Protein AF-A0A7V8XF87-F1 (afdb_monomer)

Foldseek 3Di:
DVLVVVLVVLVVVLVVCVVVVHDPVVNLVSLVVSLVSLVVVCVVPVPPNSVVVSVVSVVVSVVVVVVD

Nearest PDB structures (foldseek):
  7dgu-assembly1_A  TM=6.764E-01  e=1.457E+00  Escherichia coli 'BL21-Gold(DE3)pLysS AG'
  2v6y-assembly2_B  TM=5.968E-01  e=5.530E+00  Saccharolobus solfataricus
  7t8n-assembly1_BBB-2  TM=4.019E-01  e=5.893E+00  Escherichia coli K-12

Radius of gyration: 12.99 Å; Cα contacts (8 Å, |Δi|>4): 29; chains: 1; bounding box: 23×30×33 Å

Sequence (68 aa):
MEEARSVLERLERIESLRRANAGPVELLGELRALLHEAEAWATVEGGEAGDAAVGRLRHALERDMIQA

Solvent-accessible surface area (backbone atoms only — not comparable to full-atom values): 3869 Å² total; per-residue (Å²): 115,72,61,67,50,54,53,51,56,48,51,53,50,47,51,50,38,59,73,66,67,51,54,72,68,59,52,51,50,53,52,51,52,53,47,54,52,53,41,59,45,17,76,76,74,34,56,74,68,29,50,53,52,45,55,54,51,53,54,52,57,55,52,52,67,76,75,110

Structure (mmCIF, N/CA/C/O backbone):
data_AF-A0A7V8XF87-F1
#
_entry.id   AF-A0A7V8XF87-F1
#
loop_
_atom_site.group_PDB
_atom_site.id
_atom_site.type_symbol
_atom_site.label_atom_id
_atom_site.label_alt_id
_atom_site.label_comp_id
_atom_site.label_asym_id
_atom_site.label_entity_id
_atom_site.label_seq_id
_atom_site.pdbx_PDB_ins_code
_atom_site.Cartn_x
_atom_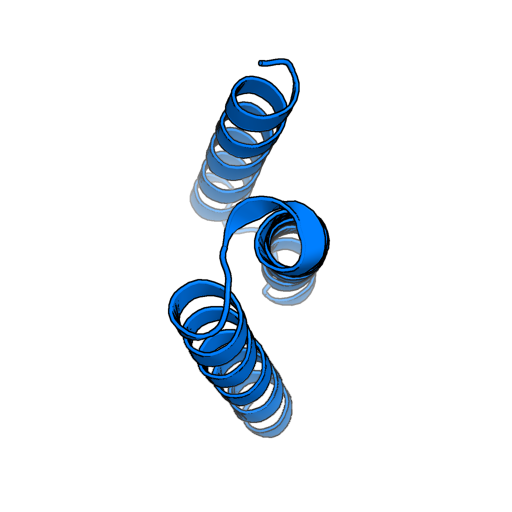site.Cartn_y
_atom_site.Cartn_z
_atom_site.occupancy
_atom_site.B_iso_or_equiv
_atom_site.auth_seq_id
_atom_site.auth_comp_id
_atom_site.auth_asym_id
_atom_site.auth_atom_id
_atom_site.pdbx_PDB_model_num
ATOM 1 N N . MET A 1 1 ? 7.622 16.341 -8.516 1.00 62.31 1 MET A N 1
ATOM 2 C CA . MET A 1 1 ? 6.881 15.087 -8.706 1.00 62.31 1 MET A CA 1
ATOM 3 C C . MET A 1 1 ? 5.712 15.128 -7.747 1.00 62.31 1 MET A C 1
ATOM 5 O O . MET A 1 1 ? 5.926 15.280 -6.548 1.00 62.31 1 MET A O 1
ATOM 9 N N . GLU A 1 2 ? 4.510 15.185 -8.299 1.00 77.06 2 GLU A N 1
ATOM 10 C CA . GLU A 1 2 ? 3.227 15.241 -7.582 1.00 77.06 2 GLU A CA 1
ATOM 11 C C . GLU A 1 2 ? 2.947 13.907 -6.871 1.00 77.06 2 GLU A C 1
ATOM 13 O O . GLU A 1 2 ? 2.428 13.857 -5.760 1.00 77.06 2 GLU A O 1
ATOM 18 N N . GLU A 1 3 ? 3.481 12.850 -7.465 1.00 72.12 3 GLU A N 1
ATOM 19 C CA . GLU A 1 3 ? 3.571 11.473 -7.027 1.00 72.12 3 GLU A CA 1
ATOM 20 C C . GLU A 1 3 ? 4.179 11.365 -5.623 1.00 72.12 3 GLU A C 1
ATOM 22 O O . GLU A 1 3 ? 3.504 11.025 -4.652 1.00 72.12 3 GLU A O 1
ATOM 27 N N . ALA A 1 4 ? 5.443 11.765 -5.469 1.00 76.50 4 ALA A N 1
ATOM 28 C CA . ALA A 1 4 ? 6.138 11.698 -4.184 1.00 76.50 4 ALA A CA 1
ATOM 29 C C . ALA A 1 4 ? 5.396 12.452 -3.062 1.00 76.50 4 ALA A C 1
ATOM 31 O O . ALA A 1 4 ? 5.434 12.026 -1.909 1.00 76.50 4 ALA A O 1
ATOM 32 N N . ARG A 1 5 ? 4.692 13.546 -3.388 1.00 80.50 5 ARG A N 1
ATOM 33 C CA . ARG A 1 5 ? 3.864 14.280 -2.422 1.00 80.50 5 ARG A CA 1
ATOM 34 C C . ARG A 1 5 ? 2.627 13.477 -2.016 1.00 80.50 5 ARG A C 1
ATOM 36 O O . ARG A 1 5 ? 2.369 13.364 -0.823 1.00 80.50 5 ARG A O 1
ATOM 43 N N . SER A 1 6 ? 1.921 12.886 -2.976 1.00 83.06 6 SER A N 1
ATOM 44 C CA . SER A 1 6 ? 0.734 12.064 -2.718 1.00 83.06 6 SER A CA 1
ATOM 45 C C . SER A 1 6 ? 1.038 10.865 -1.808 1.00 83.06 6 SER A C 1
ATOM 47 O O . SER A 1 6 ? 0.292 10.594 -0.866 1.00 83.06 6 SER A O 1
ATOM 49 N N . VAL A 1 7 ? 2.187 10.208 -2.007 1.00 83.69 7 VAL A N 1
ATOM 50 C CA . VAL A 1 7 ? 2.645 9.123 -1.120 1.00 83.69 7 VAL A CA 1
ATOM 51 C C . VAL A 1 7 ? 2.888 9.620 0.302 1.00 83.69 7 VAL A C 1
ATOM 53 O O . VAL A 1 7 ? 2.442 8.981 1.254 1.00 83.69 7 VAL A O 1
ATOM 56 N N . LEU A 1 8 ? 3.567 10.757 0.468 1.00 84.75 8 LEU A N 1
ATOM 57 C CA . LEU A 1 8 ? 3.852 11.314 1.794 1.00 84.75 8 LEU A CA 1
ATOM 58 C C . LEU A 1 8 ? 2.568 11.705 2.540 1.00 84.75 8 LEU A C 1
ATOM 60 O O . LEU A 1 8 ? 2.420 11.350 3.708 1.00 84.75 8 LEU A O 1
ATOM 64 N N . GLU A 1 9 ? 1.618 12.352 1.861 1.00 88.56 9 GLU A N 1
ATOM 65 C CA . GLU A 1 9 ? 0.309 12.708 2.431 1.00 88.56 9 GLU A CA 1
ATOM 66 C C . GLU A 1 9 ? -0.462 11.465 2.904 1.00 88.56 9 GLU A C 1
ATOM 68 O O . GLU A 1 9 ? -1.081 11.460 3.973 1.00 88.56 9 GLU A O 1
ATOM 73 N N . ARG A 1 10 ? -0.398 10.370 2.140 1.00 87.44 10 ARG A N 1
ATOM 74 C CA . ARG A 1 10 ? -1.069 9.119 2.506 1.00 87.44 10 ARG A CA 1
ATOM 75 C C . ARG A 1 10 ? -0.391 8.398 3.664 1.00 87.44 10 ARG A C 1
ATOM 77 O O . ARG A 1 10 ? -1.084 7.873 4.535 1.00 87.44 10 ARG A O 1
ATOM 84 N N . LEU A 1 11 ? 0.940 8.401 3.721 1.00 88.12 11 LEU A N 1
ATOM 85 C CA . LEU A 1 11 ? 1.680 7.866 4.866 1.00 88.12 11 LEU A CA 1
ATOM 86 C C . LEU A 1 11 ? 1.331 8.626 6.153 1.00 88.12 11 LEU A C 1
ATOM 88 O O . LEU A 1 11 ? 1.051 8.002 7.177 1.00 88.12 11 LEU A O 1
ATOM 92 N N . GLU A 1 12 ? 1.245 9.954 6.090 1.00 89.50 12 GLU A N 1
ATOM 93 C CA . GLU A 1 12 ? 0.834 10.788 7.224 1.00 89.50 12 GLU A CA 1
ATOM 94 C C . GLU A 1 12 ? -0.607 10.489 7.679 1.00 89.50 12 GLU A C 1
ATOM 96 O O . GLU A 1 12 ? -0.904 10.429 8.881 1.00 89.50 12 GLU A O 1
ATOM 101 N N . ARG A 1 13 ? -1.508 10.223 6.726 1.00 89.25 13 ARG A N 1
ATOM 102 C CA . ARG A 1 13 ? -2.884 9.795 7.004 1.00 89.25 13 ARG A CA 1
ATOM 103 C C . ARG A 1 13 ? -2.942 8.419 7.673 1.00 89.25 13 ARG A C 1
ATOM 105 O O . ARG A 1 13 ? -3.650 8.270 8.669 1.00 89.25 13 ARG A O 1
ATOM 112 N N . ILE A 1 14 ? -2.170 7.444 7.191 1.00 87.44 14 ILE A N 1
ATOM 113 C CA . ILE A 1 14 ? -2.055 6.106 7.798 1.00 87.44 14 ILE A CA 1
ATOM 114 C C . ILE A 1 14 ? -1.533 6.207 9.234 1.00 87.44 14 ILE A C 1
ATOM 116 O O . ILE A 1 14 ? -2.101 5.603 10.146 1.00 87.44 14 ILE A O 1
ATOM 120 N N . GLU A 1 15 ? -0.483 6.998 9.463 1.00 86.38 15 GLU A N 1
ATOM 121 C CA . GLU A 1 15 ? 0.036 7.226 10.811 1.00 86.38 15 GLU A CA 1
ATOM 122 C C . GLU A 1 15 ? -1.001 7.868 11.732 1.00 86.38 15 GLU A C 1
ATOM 124 O O . GLU A 1 15 ? -1.108 7.499 12.902 1.00 86.38 15 GLU A O 1
ATOM 129 N N . SER A 1 16 ? -1.778 8.818 11.216 1.00 91.56 16 SER A N 1
ATOM 130 C CA . SER A 1 16 ? -2.819 9.495 11.988 1.00 91.56 16 SER A CA 1
ATOM 131 C C . SER A 1 16 ? -3.957 8.546 12.363 1.00 91.56 16 SER A C 1
ATOM 133 O O . SER A 1 16 ? -4.361 8.526 13.525 1.00 91.56 16 SER A O 1
ATOM 135 N N . LEU A 1 17 ? -4.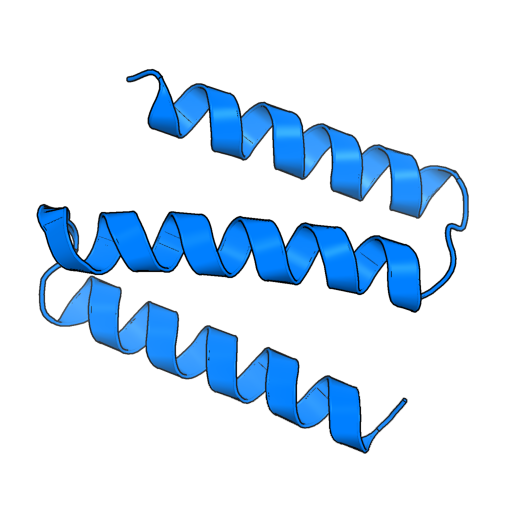400 7.688 11.439 1.00 89.31 17 LEU A N 1
ATOM 136 C CA . LEU A 1 17 ? 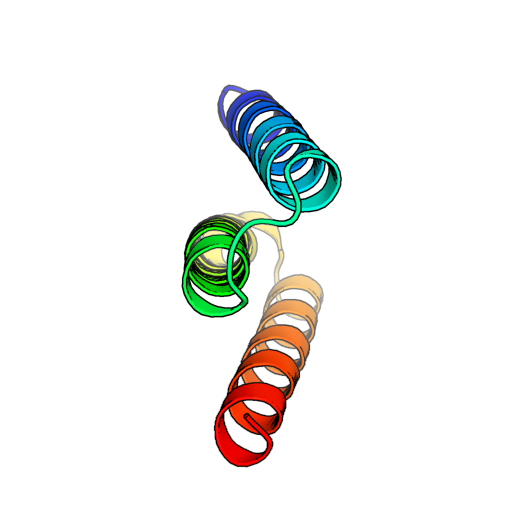-5.363 6.618 11.721 1.00 89.31 17 LEU A CA 1
ATOM 137 C C . LEU A 1 17 ? -4.823 5.635 12.766 1.00 89.31 17 LEU A C 1
ATOM 139 O O . LEU A 1 17 ? -5.523 5.284 13.714 1.00 89.31 17 LEU A O 1
ATOM 143 N N . ARG A 1 18 ? -3.547 5.247 12.656 1.00 83.88 18 ARG A N 1
ATOM 144 C CA . ARG A 1 18 ? -2.894 4.376 13.640 1.00 83.88 18 ARG A CA 1
ATOM 145 C C . ARG A 1 18 ? -2.843 5.012 15.028 1.00 83.88 18 ARG A C 1
ATOM 147 O O . ARG A 1 18 ? -3.147 4.342 16.009 1.00 83.88 18 ARG A O 1
ATOM 154 N N . ARG A 1 19 ? -2.490 6.299 15.121 1.00 91.69 19 ARG A N 1
ATOM 155 C CA . ARG A 1 19 ? -2.499 7.060 16.385 1.00 91.69 19 ARG A CA 1
ATOM 156 C C . ARG A 1 19 ? -3.905 7.196 16.971 1.00 91.69 19 ARG A C 1
ATOM 158 O O . ARG A 1 19 ? -4.048 7.209 18.189 1.00 91.69 19 ARG A O 1
ATOM 165 N N . ALA A 1 20 ? -4.926 7.257 16.123 1.00 91.12 20 ALA A N 1
ATOM 166 C CA . ALA A 1 20 ? -6.325 7.322 16.529 1.00 91.12 20 ALA A CA 1
ATOM 167 C C . ALA A 1 20 ? -6.932 5.958 16.916 1.00 91.12 20 ALA A C 1
ATOM 169 O O . ALA A 1 20 ? -8.119 5.910 17.228 1.00 91.12 20 ALA A O 1
ATOM 170 N N . ASN A 1 21 ? -6.157 4.860 16.909 1.00 87.81 21 ASN A N 1
ATOM 171 C CA . ASN A 1 21 ? -6.678 3.495 17.075 1.00 87.81 21 ASN A CA 1
ATOM 172 C C . ASN A 1 21 ? -7.826 3.180 16.093 1.00 87.81 21 ASN A C 1
ATOM 174 O O . ASN A 1 21 ? -8.794 2.505 16.446 1.00 87.81 21 ASN A O 1
ATOM 178 N N . ALA A 1 22 ? -7.711 3.681 14.859 1.00 86.62 22 ALA A N 1
ATOM 179 C CA . ALA A 1 22 ? -8.647 3.383 13.785 1.00 86.62 22 ALA A CA 1
ATOM 180 C C . ALA A 1 22 ? -8.797 1.870 13.587 1.00 86.62 22 ALA A C 1
ATOM 182 O O . ALA A 1 22 ? -7.862 1.089 13.809 1.00 86.62 22 ALA A O 1
ATOM 183 N N . GLY A 1 23 ? -9.985 1.459 13.152 1.00 87.50 23 GLY A N 1
ATOM 184 C CA . GLY A 1 23 ? -10.288 0.053 12.950 1.00 87.50 23 GLY A CA 1
ATOM 185 C C . GLY A 1 23 ? -9.387 -0.566 11.869 1.00 87.50 23 GLY A C 1
ATOM 186 O O . GLY A 1 23 ? -8.970 0.129 10.937 1.0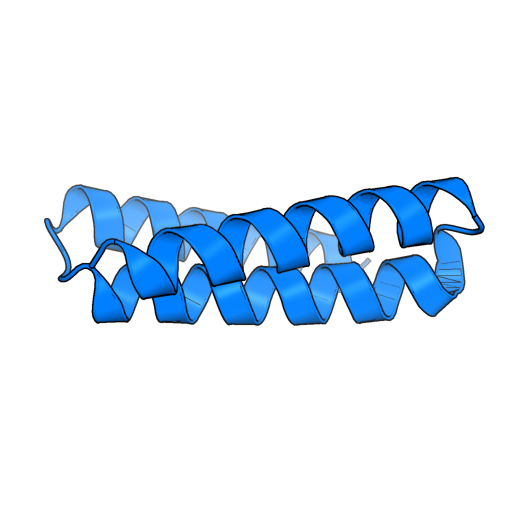0 87.50 23 GLY A O 1
ATOM 187 N N . PRO A 1 24 ? -9.128 -1.887 11.916 1.00 84.00 24 PRO A N 1
ATOM 188 C CA . PRO A 1 24 ? -8.325 -2.581 10.904 1.00 84.00 24 PRO A CA 1
ATOM 189 C C . PRO A 1 24 ? -8.800 -2.316 9.468 1.00 84.00 24 PRO A C 1
ATOM 191 O O . PRO A 1 24 ? -7.992 -2.190 8.554 1.00 84.00 24 PRO A O 1
ATOM 194 N N . VAL A 1 25 ? -10.113 -2.159 9.272 1.00 86.31 25 VAL A N 1
ATOM 195 C CA . VAL A 1 25 ? -10.726 -1.861 7.969 1.00 86.31 25 VAL A CA 1
ATOM 196 C C . VAL A 1 25 ? -10.266 -0.514 7.401 1.00 86.31 25 VAL A C 1
ATOM 198 O O . VAL A 1 25 ? -9.990 -0.427 6.204 1.00 86.31 25 VAL A O 1
ATOM 201 N N . GLU A 1 26 ? -10.165 0.518 8.241 1.00 84.38 26 GLU A N 1
ATOM 202 C CA . GLU A 1 26 ? -9.786 1.878 7.834 1.00 84.38 26 GLU A CA 1
ATOM 203 C C . GLU A 1 26 ? -8.301 1.933 7.456 1.00 84.38 26 GLU A C 1
ATOM 205 O O . GLU A 1 26 ? -7.945 2.435 6.391 1.00 84.38 26 GLU A O 1
ATOM 210 N N . LEU A 1 27 ? -7.443 1.317 8.274 1.00 84.38 27 LEU A N 1
ATOM 211 C CA . LEU A 1 27 ? -6.009 1.187 8.004 1.00 84.38 27 LEU A CA 1
ATOM 212 C C . LEU A 1 27 ? -5.724 0.379 6.731 1.00 84.38 27 LEU A C 1
ATOM 214 O O . LEU A 1 27 ? -4.925 0.801 5.894 1.00 84.38 27 LEU A O 1
ATOM 218 N N . LEU A 1 28 ? -6.407 -0.754 6.546 1.00 87.00 28 LEU A N 1
ATOM 219 C CA . LEU A 1 28 ? -6.270 -1.570 5.338 1.00 87.00 28 LEU A CA 1
ATOM 220 C C . LEU A 1 28 ? -6.779 -0.843 4.086 1.00 87.00 28 LEU A C 1
ATOM 222 O O . LEU A 1 28 ? -6.261 -1.073 2.995 1.00 87.00 28 LEU A O 1
ATOM 226 N N . GLY A 1 29 ? -7.779 0.034 4.219 1.00 88.94 29 GLY A N 1
ATOM 227 C CA . GLY A 1 29 ? -8.264 0.878 3.126 1.00 88.94 29 GLY A CA 1
ATOM 228 C C . GLY A 1 29 ? -7.172 1.787 2.568 1.00 88.94 29 GLY A C 1
ATOM 229 O O . GLY A 1 29 ? -6.917 1.769 1.364 1.00 88.94 29 GLY A O 1
ATOM 230 N N . GLU A 1 30 ? -6.484 2.516 3.443 1.00 89.81 30 GLU A N 1
ATOM 231 C CA . GLU A 1 30 ? -5.397 3.412 3.038 1.00 89.81 30 GLU A CA 1
ATOM 232 C C . GLU A 1 30 ? -4.177 2.646 2.501 1.00 89.81 30 GLU A C 1
ATOM 234 O O . GLU A 1 30 ? -3.592 3.047 1.496 1.00 89.81 30 GLU A O 1
ATOM 239 N N . LEU A 1 31 ? 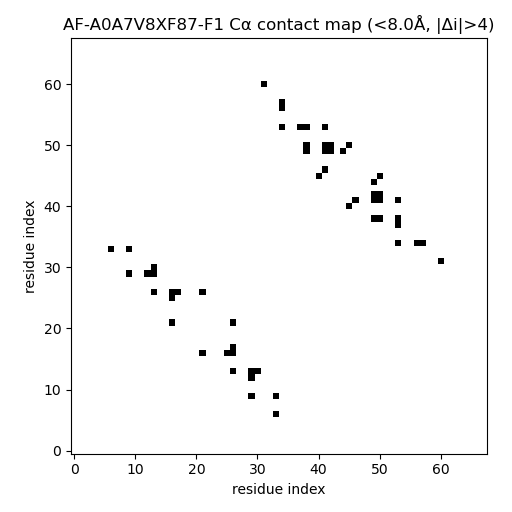-3.827 1.504 3.108 1.00 87.38 31 LEU A N 1
ATOM 240 C CA . LEU A 1 31 ? -2.743 0.643 2.617 1.00 87.38 31 LEU A CA 1
ATOM 241 C C . LEU A 1 31 ? -3.020 0.100 1.206 1.00 87.38 31 LEU A C 1
ATOM 243 O O . LEU A 1 31 ? -2.112 0.055 0.378 1.00 87.38 31 LEU A O 1
ATOM 247 N N . ARG A 1 32 ? -4.270 -0.276 0.902 1.00 86.88 32 ARG A N 1
ATOM 248 C CA . ARG A 1 32 ? -4.661 -0.727 -0.446 1.00 86.88 32 ARG A CA 1
ATOM 249 C C . ARG A 1 32 ?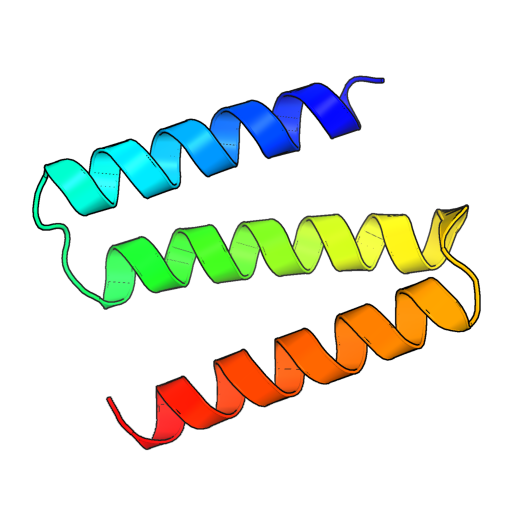 -4.567 0.381 -1.487 1.00 86.88 32 ARG A C 1
ATOM 251 O O . ARG A 1 32 ? -4.153 0.105 -2.612 1.00 86.88 32 ARG A O 1
ATOM 258 N N . ALA A 1 33 ? -4.963 1.601 -1.124 1.00 87.62 33 ALA A N 1
ATOM 259 C CA . ALA A 1 33 ? -4.854 2.756 -2.009 1.00 87.62 33 ALA A CA 1
ATOM 260 C C . ALA A 1 33 ? -3.383 3.070 -2.316 1.00 87.62 33 ALA A C 1
ATOM 262 O O . ALA A 1 33 ? -3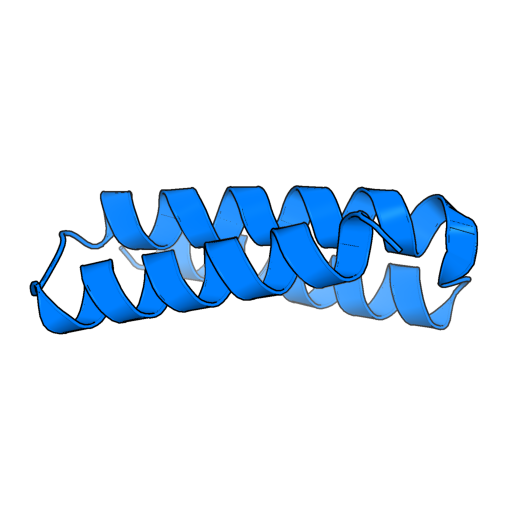.016 3.214 -3.479 1.00 87.62 33 ALA A O 1
ATOM 263 N N . LEU A 1 34 ? -2.530 3.060 -1.286 1.00 86.56 34 LEU A N 1
ATOM 264 C CA . LEU A 1 34 ? -1.091 3.265 -1.441 1.00 86.56 34 LEU A CA 1
ATOM 265 C C . LEU A 1 34 ? -0.441 2.185 -2.320 1.00 86.56 34 LEU A C 1
ATOM 267 O O . LEU A 1 34 ? 0.412 2.495 -3.148 1.00 86.56 34 LEU A O 1
ATOM 271 N N . LEU A 1 35 ? -0.858 0.923 -2.170 1.00 84.69 35 LEU A N 1
ATOM 272 C CA . LEU A 1 35 ? -0.370 -0.149 -3.031 1.00 84.69 35 LEU A CA 1
ATOM 273 C C . LEU A 1 35 ? -0.773 0.080 -4.497 1.00 84.69 35 LEU A C 1
ATOM 275 O O . LEU A 1 35 ? 0.088 -0.012 -5.361 1.00 84.69 35 LEU A O 1
ATOM 279 N N . HIS A 1 36 ? -2.029 0.431 -4.791 1.00 85.81 36 HIS A N 1
ATOM 280 C CA . HIS A 1 36 ? -2.459 0.700 -6.174 1.00 85.81 36 HIS A CA 1
ATOM 281 C C . HIS A 1 36 ? -1.666 1.838 -6.832 1.00 85.81 36 HIS A C 1
ATOM 283 O O . HIS A 1 36 ? -1.345 1.771 -8.016 1.00 85.81 36 HIS A O 1
ATOM 289 N N . GLU A 1 37 ? -1.329 2.877 -6.071 1.00 84.62 37 GLU A N 1
ATOM 290 C CA . GLU A 1 37 ? -0.505 3.986 -6.561 1.00 84.62 37 GLU A CA 1
ATOM 291 C C . GLU A 1 37 ? 0.932 3.537 -6.850 1.00 84.62 37 GLU A C 1
ATOM 293 O O . GLU A 1 37 ? 1.465 3.821 -7.923 1.00 84.62 37 GLU A O 1
ATOM 298 N N . ALA A 1 38 ? 1.533 2.766 -5.939 1.00 80.75 38 ALA A N 1
ATOM 299 C CA . ALA A 1 38 ? 2.865 2.199 -6.134 1.00 80.75 38 ALA A CA 1
ATOM 300 C C . ALA A 1 38 ? 2.919 1.244 -7.338 1.00 80.75 38 ALA A C 1
ATOM 302 O O . ALA A 1 38 ? 3.912 1.210 -8.060 1.00 80.75 38 ALA A O 1
ATOM 303 N N . GLU A 1 39 ? 1.846 0.492 -7.576 1.00 81.38 39 GLU A N 1
ATOM 304 C CA . GLU A 1 39 ? 1.689 -0.390 -8.731 1.00 81.38 39 GLU A CA 1
ATOM 305 C C . GLU A 1 39 ? 1.653 0.374 -10.044 1.00 81.38 39 GLU A C 1
ATOM 307 O O . GLU A 1 39 ? 2.399 0.045 -10.966 1.00 81.38 39 GLU A O 1
ATOM 312 N N . ALA A 1 40 ? 0.827 1.419 -10.107 1.00 84.12 40 ALA A N 1
ATOM 313 C CA . ALA A 1 40 ? 0.719 2.261 -11.286 1.00 84.12 40 ALA A CA 1
ATOM 314 C C . ALA A 1 40 ? 2.072 2.888 -11.652 1.00 84.12 40 ALA A C 1
ATOM 316 O O . ALA A 1 40 ? 2.427 2.927 -12.828 1.00 84.12 40 ALA A O 1
ATOM 317 N N . TRP A 1 41 ? 2.861 3.324 -10.666 1.00 80.31 41 TRP A N 1
ATOM 318 C CA . TRP A 1 41 ? 4.195 3.868 -10.936 1.00 80.31 41 TRP A CA 1
ATOM 319 C C . TRP A 1 41 ? 5.229 2.801 -11.256 1.00 80.31 41 TRP A C 1
ATOM 321 O O . TRP A 1 41 ? 6.050 3.017 -12.141 1.00 80.31 41 TRP A O 1
ATOM 331 N N . ALA A 1 42 ? 5.195 1.641 -10.598 1.00 79.31 42 ALA A N 1
ATOM 332 C CA . ALA A 1 42 ? 6.110 0.545 -10.909 1.00 79.31 42 ALA A CA 1
ATOM 333 C C . ALA A 1 42 ? 5.959 0.078 -12.365 1.00 79.31 42 ALA A C 1
ATOM 335 O O . ALA A 1 42 ? 6.965 -0.151 -13.032 1.00 79.31 42 ALA A O 1
ATOM 336 N N . THR A 1 43 ? 4.729 0.043 -12.885 1.00 75.81 43 THR A N 1
ATOM 337 C CA . THR A 1 43 ? 4.463 -0.278 -14.295 1.00 75.81 43 THR A CA 1
ATOM 338 C C . THR A 1 43 ? 5.027 0.769 -15.266 1.00 75.81 43 THR A C 1
ATOM 340 O O . THR A 1 43 ? 5.385 0.427 -16.391 1.00 75.81 43 THR A O 1
ATOM 343 N N . VAL A 1 44 ? 5.122 2.038 -14.857 1.00 78.69 44 VAL A N 1
ATOM 344 C CA . VAL A 1 44 ? 5.614 3.133 -15.714 1.00 78.69 44 VAL A CA 1
ATOM 345 C C . VAL A 1 44 ? 7.132 3.319 -15.599 1.00 78.69 44 VAL A C 1
ATOM 347 O O . VAL A 1 44 ? 7.794 3.558 -16.606 1.00 78.69 44 VAL A O 1
ATOM 350 N N . GLU A 1 45 ? 7.697 3.187 -14.397 1.00 75.62 45 GLU A N 1
ATOM 351 C CA . GLU A 1 45 ? 9.082 3.582 -14.090 1.00 75.62 45 GLU A CA 1
ATOM 352 C C . GLU A 1 45 ? 9.918 2.491 -13.392 1.00 75.62 45 GLU A C 1
ATOM 354 O O . GLU A 1 45 ? 11.140 2.603 -13.314 1.00 75.62 45 GLU A O 1
ATOM 359 N N . GLY A 1 46 ? 9.293 1.435 -12.864 1.00 72.81 46 GLY A N 1
ATOM 360 C CA . GLY A 1 46 ? 9.935 0.477 -11.956 1.00 72.81 46 GLY A CA 1
ATOM 361 C C . GLY A 1 46 ? 10.639 -0.709 -12.621 1.00 72.81 46 GLY A C 1
ATOM 362 O O . GLY A 1 46 ? 11.490 -1.342 -11.986 1.00 72.81 46 GLY A O 1
ATOM 363 N N . GLY A 1 47 ? 10.297 -1.023 -13.875 1.00 78.94 47 GLY A N 1
ATOM 364 C CA . GLY A 1 47 ? 10.796 -2.211 -14.577 1.00 78.94 47 GLY A CA 1
ATOM 365 C C . GLY A 1 47 ? 10.561 -3.515 -13.794 1.00 78.94 47 GLY A C 1
ATOM 366 O O . GLY A 1 47 ? 9.776 -3.564 -12.848 1.00 78.94 47 GLY A O 1
ATOM 367 N N . GLU A 1 48 ? 11.293 -4.583 -14.133 1.00 81.38 48 GLU A N 1
ATOM 368 C CA . GLU A 1 48 ? 11.109 -5.906 -13.502 1.00 81.38 48 GLU A CA 1
ATOM 369 C C . GLU A 1 48 ? 11.248 -5.893 -11.968 1.00 81.38 48 GLU A C 1
ATOM 371 O O . GLU A 1 48 ? 10.552 -6.627 -11.264 1.00 81.38 48 GLU A O 1
ATOM 376 N N . ALA A 1 49 ? 12.141 -5.059 -11.425 1.00 78.69 49 ALA A N 1
ATOM 377 C CA . ALA A 1 49 ? 12.348 -4.965 -9.982 1.00 78.69 49 ALA A CA 1
ATOM 378 C C . ALA A 1 49 ? 11.143 -4.330 -9.267 1.00 78.69 49 ALA A C 1
ATOM 380 O O . ALA A 1 49 ? 10.763 -4.787 -8.181 1.00 78.69 49 ALA A O 1
ATOM 381 N N . GLY A 1 50 ? 10.536 -3.308 -9.880 1.00 78.88 50 GLY A N 1
ATOM 382 C CA . GLY A 1 50 ? 9.309 -2.677 -9.401 1.00 78.88 50 GLY A CA 1
ATOM 383 C C . GLY A 1 50 ? 8.131 -3.646 -9.423 1.00 78.88 50 GLY A C 1
AT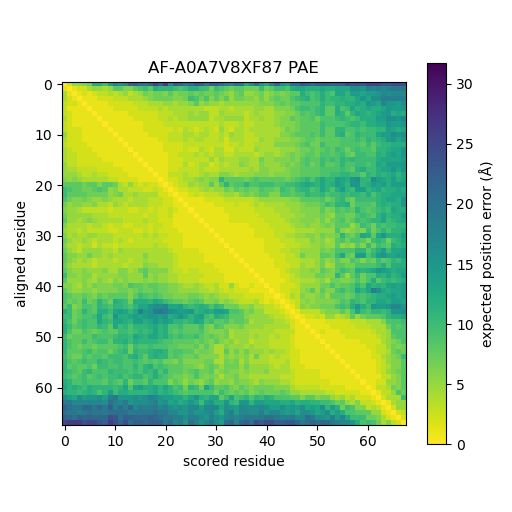OM 384 O O . GLY A 1 50 ? 7.470 -3.829 -8.398 1.00 78.88 50 GLY A O 1
ATOM 385 N N . ASP A 1 51 ? 7.939 -4.349 -10.538 1.00 80.69 51 ASP A N 1
ATOM 386 C CA . ASP A 1 51 ? 6.864 -5.336 -10.694 1.00 80.69 51 ASP A CA 1
ATOM 387 C C . ASP A 1 51 ? 6.979 -6.481 -9.674 1.00 80.69 51 ASP A C 1
ATOM 389 O O . ASP A 1 51 ? 5.996 -6.890 -9.045 1.00 80.69 51 ASP A O 1
ATOM 393 N N . ALA A 1 52 ? 8.200 -6.965 -9.424 1.00 83.19 52 ALA A N 1
ATOM 394 C CA . ALA A 1 52 ? 8.445 -7.993 -8.417 1.00 83.19 52 ALA A CA 1
ATOM 395 C C . ALA A 1 52 ? 8.152 -7.505 -6.986 1.00 83.19 52 ALA A C 1
ATOM 397 O O . ALA A 1 52 ? 7.674 -8.280 -6.152 1.00 83.19 52 ALA A O 1
ATOM 398 N N . ALA A 1 53 ? 8.454 -6.242 -6.667 1.00 80.81 53 ALA A N 1
ATOM 399 C CA . ALA A 1 53 ? 8.155 -5.656 -5.359 1.00 80.81 53 ALA A CA 1
ATOM 400 C C . ALA A 1 53 ? 6.644 -5.509 -5.132 1.00 80.81 53 ALA A C 1
ATOM 402 O O . ALA A 1 53 ? 6.138 -5.914 -4.083 1.00 80.81 53 ALA A O 1
ATOM 403 N N . VAL A 1 54 ? 5.933 -5.026 -6.149 1.00 82.88 54 VAL A N 1
ATOM 404 C CA . VAL A 1 54 ? 4.469 -4.961 -6.208 1.00 82.88 54 VAL A CA 1
ATOM 405 C C . VAL A 1 54 ? 3.828 -6.326 -5.955 1.00 82.88 54 VAL A C 1
ATOM 407 O O . VAL A 1 54 ? 2.945 -6.451 -5.105 1.00 82.88 54 VAL A O 1
ATOM 410 N N . GLY A 1 55 ? 4.298 -7.373 -6.641 1.00 84.38 55 GLY A N 1
ATOM 411 C CA . GLY A 1 55 ? 3.742 -8.720 -6.494 1.00 84.38 55 GLY A CA 1
ATOM 412 C C . GLY A 1 55 ? 3.847 -9.252 -5.061 1.00 84.38 55 GLY A C 1
ATOM 413 O O . GLY A 1 55 ? 2.896 -9.836 -4.540 1.00 84.38 55 GLY A O 1
ATOM 414 N N . ARG A 1 56 ? 4.974 -8.994 -4.381 1.00 85.38 56 ARG A N 1
ATOM 415 C CA . ARG A 1 56 ? 5.152 -9.377 -2.969 1.00 85.38 56 ARG A CA 1
ATOM 416 C C . ARG A 1 56 ? 4.197 -8.629 -2.038 1.00 85.38 56 ARG A C 1
ATOM 418 O O . ARG A 1 56 ? 3.688 -9.234 -1.097 1.00 85.38 56 ARG A O 1
ATOM 425 N N . LEU A 1 57 ? 3.949 -7.344 -2.296 1.00 82.94 57 LEU A N 1
ATOM 426 C CA . LEU A 1 57 ? 3.035 -6.530 -1.491 1.00 82.94 57 LEU A CA 1
ATOM 427 C C . LEU A 1 57 ? 1.577 -6.976 -1.642 1.00 82.94 57 LEU A C 1
ATOM 429 O O . LEU A 1 57 ? 0.901 -7.126 -0.624 1.00 82.94 57 LEU A O 1
ATOM 433 N N . ARG A 1 58 ? 1.111 -7.269 -2.868 1.00 83.38 58 ARG A N 1
ATOM 434 C CA . ARG A 1 58 ? -0.222 -7.869 -3.084 1.00 83.38 58 ARG A CA 1
ATOM 435 C C . ARG A 1 58 ? -0.388 -9.150 -2.279 1.00 83.38 58 ARG A C 1
ATOM 437 O O . ARG A 1 58 ? -1.347 -9.281 -1.527 1.00 83.38 58 ARG A O 1
ATOM 444 N N . HIS A 1 59 ? 0.584 -10.056 -2.384 1.00 84.81 59 HIS A N 1
ATOM 445 C CA . HIS A 1 59 ? 0.519 -11.343 -1.700 1.00 84.81 59 HIS A CA 1
ATOM 446 C C . HIS A 1 59 ? 0.467 -11.199 -0.169 1.00 84.81 59 HIS A C 1
ATOM 448 O O . HIS A 1 59 ? -0.238 -11.947 0.507 1.00 84.81 59 HIS A O 1
ATOM 454 N N . ALA A 1 60 ? 1.194 -10.228 0.392 1.00 81.38 60 ALA A N 1
ATOM 455 C CA . ALA A 1 60 ? 1.152 -9.940 1.823 1.00 81.38 60 ALA A CA 1
ATOM 456 C C . ALA A 1 60 ? -0.224 -9.408 2.265 1.00 81.38 60 ALA A C 1
ATOM 458 O O . ALA A 1 60 ? -0.775 -9.898 3.249 1.00 81.38 60 ALA A O 1
ATOM 459 N N . LEU A 1 61 ? -0.805 -8.467 1.512 1.00 77.62 61 LEU A N 1
ATOM 460 C CA . LEU A 1 61 ? -2.133 -7.913 1.800 1.00 77.62 61 LEU A CA 1
ATOM 461 C C . LEU A 1 61 ? -3.250 -8.959 1.673 1.00 77.62 61 LEU A C 1
ATOM 463 O O . LEU A 1 61 ? -4.161 -8.983 2.497 1.00 77.62 61 LEU A O 1
ATOM 467 N N . GLU A 1 62 ? -3.169 -9.852 0.687 1.00 80.25 62 GLU A N 1
ATOM 468 C CA . GLU A 1 62 ? -4.110 -10.968 0.534 1.00 80.25 62 GLU A CA 1
ATOM 469 C C . GLU A 1 62 ? -4.040 -11.953 1.710 1.00 80.25 62 GLU A C 1
ATOM 471 O O . GLU A 1 62 ? -5.073 -12.431 2.177 1.00 80.25 62 GLU A O 1
ATOM 476 N N . ARG A 1 63 ? -2.838 -12.245 2.228 1.00 76.31 63 ARG A N 1
ATOM 477 C CA . ARG A 1 63 ? -2.670 -13.145 3.381 1.00 76.31 63 ARG A CA 1
ATOM 478 C C . ARG A 1 63 ? -3.240 -12.570 4.672 1.00 76.31 63 ARG A C 1
ATOM 480 O O . ARG A 1 63 ? -3.864 -13.323 5.419 1.00 76.31 63 ARG A O 1
ATOM 487 N N . ASP A 1 64 ? -3.064 -11.276 4.920 1.00 65.62 64 ASP A N 1
ATOM 488 C CA . ASP A 1 64 ? -3.641 -10.622 6.101 1.00 65.62 64 ASP A CA 1
ATOM 489 C C . ASP A 1 64 ? -5.178 -10.613 6.052 1.00 65.62 64 ASP A C 1
ATOM 491 O O . ASP A 1 64 ? -5.824 -10.773 7.083 1.00 65.62 64 ASP A O 1
ATOM 495 N N . MET A 1 65 ? -5.783 -10.544 4.860 1.00 59.31 65 MET A N 1
ATOM 496 C CA . MET A 1 65 ? -7.242 -10.648 4.690 1.00 59.31 65 MET A CA 1
ATOM 497 C C . MET A 1 65 ? -7.818 -12.040 4.991 1.00 59.31 65 MET A C 1
ATOM 499 O O . MET A 1 65 ? -9.010 -12.153 5.249 1.00 59.31 65 MET A O 1
ATOM 503 N N . ILE A 1 66 ? -7.004 -13.098 4.954 1.00 58.03 66 ILE A N 1
ATOM 504 C CA . ILE A 1 66 ? -7.432 -14.462 5.315 1.00 58.03 66 ILE A CA 1
ATOM 505 C C .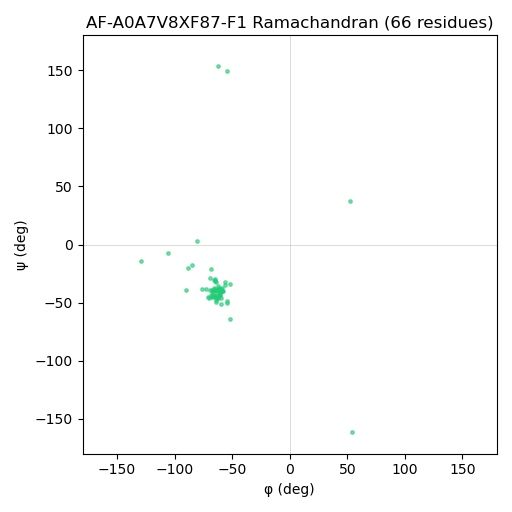 ILE A 1 66 ? -7.342 -14.681 6.839 1.00 58.03 66 ILE A C 1
ATOM 507 O O . ILE A 1 66 ? -7.924 -15.625 7.373 1.00 58.03 66 ILE A O 1
ATOM 511 N N . GLN A 1 67 ? -6.594 -13.833 7.550 1.00 47.97 67 GLN A N 1
ATOM 512 C CA . GLN A 1 67 ? -6.303 -13.969 8.981 1.00 47.97 67 GLN A CA 1
ATOM 513 C C . GLN A 1 67 ? -7.085 -12.982 9.873 1.00 47.97 67 GLN A C 1
ATOM 515 O O . GLN A 1 67 ? -7.005 -13.117 11.095 1.00 47.97 67 GLN A O 1
ATOM 520 N N . ALA A 1 68 ? -7.809 -12.017 9.293 1.00 47.75 68 ALA A N 1
ATOM 521 C CA . ALA A 1 68 ? -8.619 -11.003 9.983 1.00 47.75 68 ALA A CA 1
ATOM 522 C C . ALA A 1 68 ? -10.118 -11.335 9.947 1.00 47.75 68 ALA A C 1
ATOM 524 O O . ALA A 1 68 ? -10.796 -11.043 10.959 1.00 47.75 68 ALA A O 1
#

Mean predicted aligned error: 6.89 Å

Secondary structure (DSSP, 8-state):
-HHHHHHHHHHHHHHHHHHTT--HHHHHHHHHHHHHHHHHHIIIIIHHHHHHHHHHHHHHHHHHHHH-

pLDDT: mean 81.23, std 8.99, range [47.75, 91.69]